Protein AF-R6PWY9-F1 (afdb_monomer)

Radius of gyration: 22.47 Å; Cα contacts (8 Å, |Δi|>4): 38; chains: 1; bounding box: 44×27×69 Å

Sequence (93 aa):
MNYNELYSKRIEEYSHKITELEAERQNLQTAPNAYPFLDVYRKYRKLEEITRPMVVELIEKIEVYEGNRVEITFRFHDEIADLLEELHQKQMG

Solvent-accessible surface area (backbone atoms only — not comparable to full-atom values): 5699 Å² total; per-residue (Å²): 134,59,71,66,60,58,51,52,51,51,51,51,54,49,51,50,52,50,53,52,53,51,51,52,51,48,50,63,68,72,42,79,69,91,56,66,67,54,58,60,52,59,77,59,70,86,64,95,67,93,47,72,70,54,47,70,73,47,40,67,46,78,48,81,49,85,89,85,42,74,48,76,43,53,62,57,53,66,64,49,49,53,51,54,50,54,53,53,54,61,72,78,101

Mean predicted aligned error: 11.66 Å

Structure (mmCIF, N/CA/C/O backbone):
data_AF-R6PWY9-F1
#
_entry.id   AF-R6PWY9-F1
#
loop_
_atom_site.group_PDB
_atom_site.id
_atom_site.type_symbol
_atom_site.label_atom_id
_atom_site.label_alt_id
_atom_site.label_comp_id
_atom_site.label_asym_id
_atom_site.label_entity_id
_atom_site.label_seq_id
_atom_site.pdbx_PDB_ins_code
_atom_site.Cartn_x
_atom_site.Cartn_y
_atom_site.Cartn_z
_atom_site.occupancy
_atom_site.B_iso_or_equiv
_atom_site.auth_seq_id
_atom_site.auth_comp_id
_atom_site.auth_asym_id
_atom_site.auth_atom_id
_atom_site.pdbx_PDB_model_num
ATOM 1 N N . MET A 1 1 ? 30.553 10.634 -45.080 1.00 54.41 1 MET A N 1
ATOM 2 C CA . MET A 1 1 ? 29.387 9.874 -44.586 1.00 54.41 1 MET A CA 1
ATOM 3 C C . MET A 1 1 ? 28.150 10.671 -44.913 1.00 54.41 1 MET A C 1
ATOM 5 O O . MET A 1 1 ? 28.123 11.865 -44.629 1.00 54.41 1 MET A O 1
ATOM 9 N N . ASN A 1 2 ? 27.202 10.047 -45.603 1.00 68.44 2 ASN A N 1
ATOM 10 C CA . ASN A 1 2 ? 25.980 10.700 -46.050 1.00 68.44 2 ASN A CA 1
ATOM 11 C C . ASN A 1 2 ? 25.051 10.887 -44.839 1.00 68.44 2 ASN A C 1
ATOM 13 O O . ASN A 1 2 ? 24.914 9.971 -44.031 1.00 68.44 2 ASN A O 1
ATOM 17 N N . TYR A 1 3 ? 24.425 12.058 -44.692 1.00 58.16 3 TYR A N 1
ATOM 18 C CA . TYR A 1 3 ? 23.495 12.338 -43.591 1.00 58.16 3 TYR A CA 1
ATOM 19 C C . TYR A 1 3 ? 22.413 11.253 -43.467 1.00 58.16 3 TYR A C 1
ATOM 21 O O . TYR A 1 3 ? 22.073 10.863 -42.353 1.00 58.16 3 TYR A O 1
ATOM 29 N N . ASN A 1 4 ? 21.960 10.690 -44.593 1.00 69.44 4 ASN A N 1
ATOM 30 C CA . ASN A 1 4 ? 21.013 9.573 -44.605 1.00 69.44 4 ASN A CA 1
ATOM 31 C C . ASN A 1 4 ? 21.529 8.322 -43.881 1.00 69.44 4 ASN A C 1
ATOM 33 O O . ASN A 1 4 ? 20.766 7.707 -43.151 1.00 69.44 4 ASN A O 1
ATOM 37 N N . GLU A 1 5 ? 22.807 7.962 -44.009 1.00 72.75 5 GLU A N 1
ATOM 38 C CA . GLU A 1 5 ? 23.365 6.779 -43.330 1.00 72.75 5 GLU A CA 1
ATOM 39 C C . GLU A 1 5 ? 23.403 6.970 -41.808 1.00 72.75 5 GLU A C 1
ATOM 41 O O . GLU A 1 5 ? 23.149 6.037 -41.049 1.00 72.75 5 GLU A O 1
ATOM 46 N N . LEU A 1 6 ? 23.673 8.198 -41.355 1.00 72.81 6 LEU A N 1
ATOM 47 C CA . LEU A 1 6 ? 23.689 8.548 -39.934 1.00 72.81 6 LEU A CA 1
ATOM 48 C C . LEU A 1 6 ? 22.285 8.528 -39.318 1.00 72.81 6 LEU A C 1
ATOM 50 O O . LEU A 1 6 ? 22.121 8.065 -38.188 1.00 72.81 6 LEU A O 1
ATOM 54 N N . TYR A 1 7 ? 21.278 9.020 -40.045 1.00 69.50 7 TYR A N 1
ATOM 55 C CA . TYR A 1 7 ? 19.889 8.974 -39.589 1.00 69.50 7 TYR A CA 1
ATOM 56 C C . TYR A 1 7 ? 19.331 7.552 -39.620 1.00 69.50 7 TYR A C 1
ATOM 58 O O . TYR A 1 7 ? 18.721 7.144 -38.636 1.00 69.50 7 TYR A O 1
ATOM 66 N N . SER A 1 8 ? 19.607 6.773 -40.670 1.00 78.69 8 SER A N 1
ATOM 67 C CA . SER A 1 8 ? 19.201 5.364 -40.742 1.00 78.69 8 SER A CA 1
ATOM 68 C C . SER A 1 8 ? 19.775 4.552 -39.585 1.00 78.69 8 SER A C 1
ATOM 70 O O . SER A 1 8 ? 19.030 3.855 -38.902 1.00 78.69 8 SER A O 1
ATOM 72 N N . LYS A 1 9 ? 21.067 4.723 -39.278 1.00 80.50 9 LYS A N 1
ATOM 73 C CA . LYS A 1 9 ? 21.706 4.016 -38.163 1.00 80.50 9 LYS A CA 1
ATOM 74 C C . LYS A 1 9 ? 21.090 4.373 -36.805 1.00 80.50 9 LYS A C 1
ATOM 76 O O . LYS A 1 9 ? 20.838 3.493 -35.991 1.00 80.50 9 LYS A O 1
ATOM 81 N N . ARG A 1 10 ? 20.789 5.654 -36.563 1.00 79.50 10 ARG A N 1
ATOM 82 C CA . ARG A 1 10 ? 20.109 6.077 -35.326 1.00 79.50 10 ARG A CA 1
ATOM 83 C C . ARG A 1 10 ? 18.689 5.530 -35.233 1.00 79.50 10 ARG A C 1
ATOM 85 O O . ARG A 1 10 ? 18.266 5.148 -34.151 1.00 79.50 10 ARG A O 1
ATOM 92 N N . ILE A 1 11 ? 17.949 5.502 -36.340 1.00 83.94 11 ILE A N 1
ATOM 93 C CA . ILE A 1 11 ? 16.591 4.944 -36.376 1.00 83.94 11 ILE A CA 1
ATOM 94 C C . ILE A 1 11 ? 16.619 3.455 -36.018 1.00 83.94 11 ILE A C 1
ATOM 96 O O . ILE A 1 11 ? 15.787 3.013 -35.227 1.00 83.94 11 ILE A O 1
ATOM 100 N N . GLU A 1 12 ? 17.590 2.700 -36.532 1.00 87.56 12 GLU A N 1
ATOM 101 C CA . GLU A 1 12 ? 17.791 1.293 -36.168 1.00 87.56 12 GLU A CA 1
ATOM 102 C C . GLU A 1 12 ? 18.151 1.129 -34.687 1.00 87.56 12 GLU A C 1
ATOM 104 O O . GLU A 1 12 ? 17.531 0.324 -33.993 1.00 87.56 12 GLU A O 1
ATOM 109 N N . GLU A 1 13 ? 19.079 1.938 -34.170 1.00 87.75 13 GLU A N 1
ATOM 110 C CA . GLU A 1 13 ? 19.464 1.928 -32.751 1.00 87.75 13 GLU A CA 1
ATOM 111 C C . GLU A 1 13 ? 18.270 2.230 -31.829 1.00 87.75 13 GLU A C 1
ATOM 113 O O . GLU A 1 13 ? 18.050 1.529 -30.838 1.00 87.75 13 GLU A O 1
ATOM 118 N N . TYR A 1 14 ? 17.455 3.237 -32.158 1.00 83.69 14 TYR A N 1
ATOM 119 C CA . TYR A 1 14 ? 16.253 3.556 -31.386 1.00 83.69 14 TYR A CA 1
ATOM 120 C C . TYR A 1 14 ? 15.177 2.477 -31.510 1.00 83.69 14 TYR A C 1
ATOM 122 O O . TYR A 1 14 ? 14.542 2.156 -30.510 1.00 83.69 14 TYR A O 1
ATOM 130 N N . SER A 1 15 ? 14.992 1.883 -32.690 1.00 86.62 15 SER A N 1
ATOM 131 C CA . SER A 1 15 ? 14.018 0.801 -32.895 1.00 86.62 15 SER A CA 1
ATOM 132 C C . SER A 1 15 ? 14.394 -0.448 -32.100 1.00 86.62 15 SER A C 1
ATOM 134 O O . SER A 1 15 ? 13.538 -1.059 -31.460 1.00 86.62 15 SER A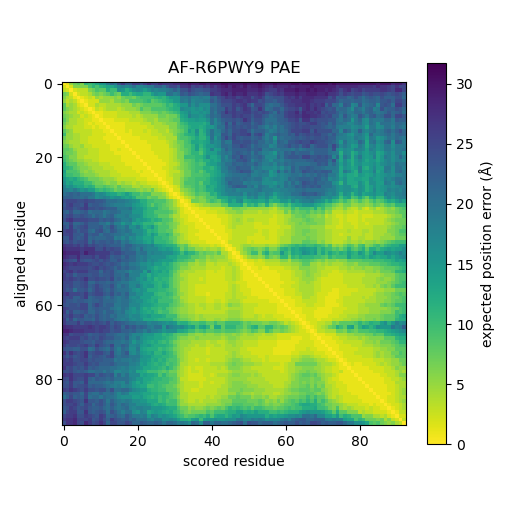 O 1
ATOM 136 N N . HIS A 1 16 ? 15.686 -0.785 -32.059 1.00 90.50 16 HIS A N 1
ATOM 137 C CA . HIS A 1 16 ? 16.192 -1.864 -31.217 1.00 90.50 16 HIS A CA 1
ATOM 138 C C . HIS A 1 16 ? 15.952 -1.564 -29.735 1.00 90.50 16 HIS A C 1
ATOM 140 O O . HIS A 1 16 ? 15.453 -2.412 -29.000 1.00 90.50 16 HIS A O 1
ATOM 146 N N . LYS A 1 17 ? 16.234 -0.331 -29.301 1.00 88.38 17 LYS A N 1
ATOM 147 C CA . LYS A 1 17 ? 16.039 0.081 -27.908 1.00 88.38 17 LYS A CA 1
ATOM 148 C C . LYS A 1 17 ? 14.569 0.091 -27.488 1.00 88.38 17 LYS A C 1
ATOM 150 O O . LYS A 1 17 ? 14.259 -0.280 -26.364 1.00 88.38 17 LYS A O 1
ATOM 155 N N . ILE A 1 18 ? 13.660 0.482 -28.381 1.00 90.44 18 ILE A N 1
ATOM 156 C CA . ILE A 1 18 ? 12.212 0.376 -28.155 1.00 90.44 18 ILE A CA 1
ATOM 157 C C . ILE A 1 18 ? 11.815 -1.092 -27.988 1.00 90.44 18 ILE A C 1
ATOM 159 O O . ILE A 1 18 ? 11.136 -1.420 -27.022 1.00 90.44 18 ILE A O 1
ATOM 163 N N . THR A 1 19 ? 12.293 -1.972 -28.870 1.00 91.69 19 THR A N 1
ATOM 164 C CA . THR A 1 19 ? 11.983 -3.411 -28.826 1.00 91.69 19 THR A CA 1
ATOM 165 C C . THR A 1 19 ? 12.473 -4.055 -27.525 1.00 91.69 19 THR A C 1
ATOM 167 O O . THR A 1 19 ? 11.756 -4.831 -26.899 1.00 91.69 19 THR A O 1
ATOM 170 N N . GLU A 1 20 ? 13.678 -3.700 -27.081 1.00 88.25 20 GLU A N 1
ATOM 171 C CA . GLU A 1 20 ? 14.254 -4.161 -25.816 1.00 88.25 20 GLU A CA 1
ATOM 172 C C . GLU A 1 20 ? 13.427 -3.687 -24.610 1.00 88.25 20 GLU A C 1
ATOM 174 O O . GLU A 1 20 ? 13.066 -4.490 -23.751 1.00 88.25 20 GLU A O 1
ATOM 179 N N . LEU A 1 21 ? 13.041 -2.406 -24.588 1.00 86.56 21 LEU A N 1
ATOM 180 C CA . LEU A 1 21 ? 12.199 -1.837 -23.532 1.00 86.56 21 LEU A CA 1
ATOM 181 C C . LEU A 1 21 ? 10.783 -2.432 -23.520 1.00 86.56 21 LEU A C 1
ATOM 183 O O . LEU A 1 21 ? 10.191 -2.604 -22.455 1.00 86.56 21 LEU A O 1
ATOM 187 N N . GLU A 1 22 ? 10.212 -2.741 -24.683 1.00 86.12 22 GLU A N 1
ATOM 188 C CA . GLU A 1 22 ? 8.914 -3.413 -24.788 1.00 86.12 22 GLU A CA 1
ATOM 189 C C . GLU A 1 22 ? 8.983 -4.853 -24.274 1.00 86.12 22 GLU A C 1
ATOM 191 O O . GLU A 1 22 ? 8.107 -5.261 -23.510 1.00 86.12 22 GLU A O 1
ATOM 196 N N . ALA A 1 23 ? 10.047 -5.589 -24.605 1.00 81.25 23 ALA A N 1
ATOM 197 C CA . ALA A 1 23 ? 10.286 -6.929 -24.080 1.00 81.25 23 ALA A CA 1
ATOM 198 C C . ALA A 1 23 ? 10.493 -6.915 -22.557 1.00 81.25 23 ALA A C 1
ATOM 200 O O . ALA A 1 23 ? 9.922 -7.741 -21.846 1.00 81.25 23 ALA A O 1
ATOM 201 N N . GLU A 1 24 ? 11.247 -5.947 -22.032 1.00 76.06 24 GLU A N 1
ATOM 202 C CA . GLU A 1 24 ? 11.425 -5.756 -20.591 1.00 76.06 24 GLU A CA 1
ATOM 203 C C . GLU A 1 24 ? 10.087 -5.454 -19.901 1.00 76.06 24 GLU A C 1
ATOM 205 O O . GLU A 1 24 ? 9.741 -6.086 -18.901 1.00 76.06 24 GLU A O 1
ATOM 210 N N . ARG A 1 25 ? 9.267 -4.562 -20.474 1.00 77.38 25 ARG A N 1
ATOM 211 C CA . ARG A 1 25 ? 7.913 -4.284 -19.968 1.00 77.38 25 ARG A CA 1
ATOM 212 C C . ARG A 1 25 ? 7.011 -5.509 -20.006 1.00 77.38 25 ARG A C 1
ATOM 214 O O . ARG A 1 25 ? 6.254 -5.711 -19.060 1.00 77.38 25 ARG A O 1
ATOM 221 N N . GLN A 1 26 ? 7.063 -6.304 -21.070 1.00 75.44 26 GLN A N 1
ATOM 222 C CA . GLN A 1 26 ? 6.269 -7.523 -21.185 1.00 75.44 26 GLN A CA 1
ATOM 223 C C . GLN A 1 26 ? 6.699 -8.553 -20.139 1.00 75.44 26 GLN A C 1
ATOM 225 O O . GLN A 1 26 ? 5.846 -9.094 -19.441 1.00 75.44 26 GLN A O 1
ATOM 230 N N . ASN A 1 27 ? 8.006 -8.745 -19.948 1.00 70.56 27 ASN A N 1
ATOM 231 C CA . ASN A 1 27 ? 8.543 -9.624 -18.913 1.00 70.56 27 ASN A CA 1
ATOM 232 C C . ASN A 1 27 ? 8.104 -9.181 -17.511 1.00 70.56 27 ASN A C 1
ATOM 234 O O . ASN A 1 27 ? 7.685 -10.020 -16.718 1.00 70.56 27 ASN A O 1
ATOM 238 N N . LEU A 1 28 ? 8.118 -7.875 -17.225 1.00 67.50 28 LEU A N 1
ATOM 239 C CA . LEU A 1 28 ? 7.621 -7.313 -15.964 1.00 67.50 28 LEU A CA 1
ATOM 240 C C . LEU A 1 28 ? 6.102 -7.480 -15.780 1.00 67.50 28 LEU A C 1
ATOM 242 O O . LEU A 1 28 ? 5.644 -7.572 -14.647 1.00 67.50 28 LEU A O 1
ATOM 246 N N . GLN A 1 29 ? 5.318 -7.516 -16.864 1.00 65.19 29 GLN A N 1
ATOM 247 C CA . GLN A 1 29 ? 3.873 -7.784 -16.810 1.00 65.19 29 GLN A CA 1
ATOM 248 C C . GLN A 1 29 ? 3.550 -9.264 -16.593 1.00 65.19 29 GLN A C 1
ATOM 250 O O . GLN A 1 29 ? 2.541 -9.582 -15.968 1.00 65.19 29 GLN A O 1
ATOM 255 N N . THR A 1 30 ? 4.367 -10.165 -17.142 1.00 64.88 30 THR A N 1
ATOM 256 C CA . THR A 1 30 ? 4.163 -11.618 -17.037 1.00 64.88 30 THR A CA 1
ATOM 257 C C . THR A 1 30 ? 4.833 -12.237 -15.816 1.00 64.88 30 THR A C 1
ATOM 259 O O . THR A 1 30 ? 4.461 -13.337 -15.410 1.00 64.88 30 THR A O 1
ATOM 262 N N . ALA A 1 31 ? 5.829 -11.563 -15.237 1.00 63.47 31 ALA A N 1
ATOM 263 C CA . ALA A 1 31 ? 6.426 -11.972 -13.978 1.00 63.47 31 ALA A CA 1
ATOM 264 C C . ALA A 1 31 ? 5.372 -11.888 -12.860 1.00 63.47 31 ALA A C 1
ATOM 266 O O . ALA A 1 31 ? 4.560 -10.958 -12.859 1.00 63.47 31 ALA A O 1
ATOM 267 N N . PRO A 1 32 ? 5.371 -12.827 -11.896 1.00 65.06 32 PRO A N 1
ATOM 268 C CA . PRO A 1 32 ? 4.554 -12.685 -10.700 1.00 65.06 32 PRO A CA 1
ATOM 269 C C . PRO A 1 32 ? 4.839 -11.317 -10.081 1.00 65.06 32 PRO A C 1
ATOM 271 O O . PRO A 1 32 ? 6.002 -11.000 -9.824 1.00 65.06 32 PRO A O 1
ATOM 274 N N . ASN A 1 33 ? 3.805 -10.491 -9.884 1.00 70.06 33 ASN A N 1
ATOM 275 C CA . ASN A 1 33 ? 3.993 -9.216 -9.206 1.00 7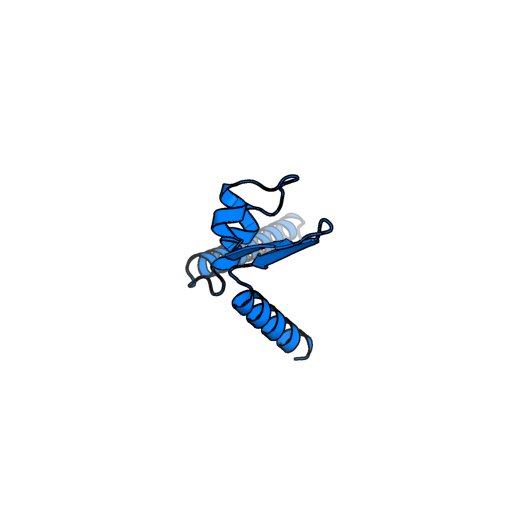0.06 33 ASN A CA 1
ATOM 276 C C . ASN A 1 33 ? 4.522 -9.525 -7.799 1.00 70.06 33 ASN A C 1
ATOM 278 O O . ASN A 1 33 ? 3.781 -10.046 -6.969 1.00 70.06 33 ASN A O 1
ATOM 282 N N . ALA A 1 34 ? 5.802 -9.233 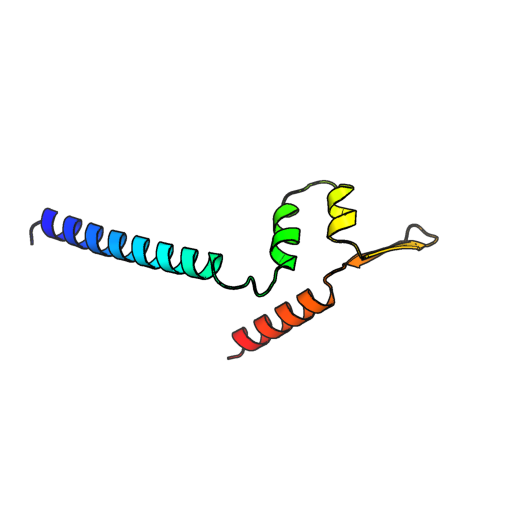-7.559 1.00 74.38 34 ALA A N 1
ATOM 283 C CA . ALA A 1 34 ? 6.450 -9.462 -6.271 1.00 74.38 34 ALA A CA 1
ATOM 284 C C . ALA A 1 34 ? 5.770 -8.659 -5.151 1.00 74.38 34 ALA A C 1
ATOM 286 O O . ALA A 1 34 ? 5.812 -9.059 -3.994 1.00 74.38 34 ALA A O 1
ATOM 287 N N . TYR A 1 35 ? 5.083 -7.569 -5.513 1.00 81.94 35 TYR A N 1
ATOM 288 C CA . TYR A 1 35 ? 4.422 -6.659 -4.588 1.00 81.94 35 TYR A CA 1
ATOM 289 C C . TYR A 1 35 ? 2.992 -6.315 -5.047 1.00 81.94 35 TYR A C 1
ATOM 291 O O . TYR A 1 35 ? 2.733 -5.183 -5.473 1.00 81.94 35 TYR A O 1
ATOM 299 N N . PRO A 1 36 ? 2.027 -7.253 -4.943 1.00 83.31 36 PRO A N 1
ATOM 300 C CA . PRO A 1 36 ? 0.630 -7.039 -5.348 1.00 83.31 36 PRO A CA 1
ATOM 301 C C . PRO A 1 36 ? -0.030 -5.837 -4.662 1.00 83.31 36 PRO A C 1
ATOM 303 O O . PRO A 1 36 ? -0.879 -5.163 -5.245 1.00 83.31 36 PRO A O 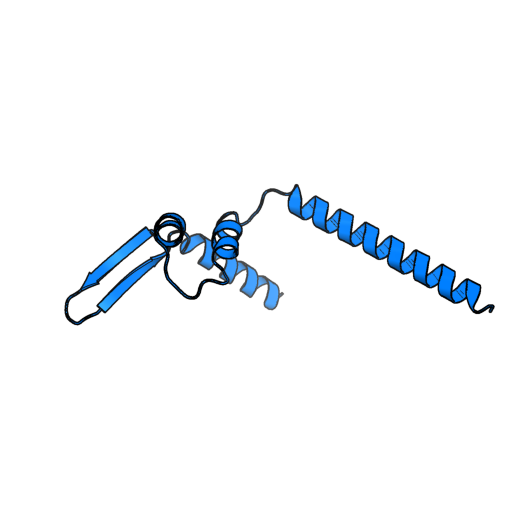1
ATOM 306 N N . PHE A 1 37 ? 0.400 -5.517 -3.438 1.00 84.81 37 PHE A N 1
ATOM 307 C CA . PHE A 1 37 ? -0.108 -4.370 -2.689 1.00 84.81 37 PHE A CA 1
ATOM 308 C C . PHE A 1 37 ? 0.162 -3.030 -3.399 1.00 84.81 37 PHE A C 1
ATOM 310 O O . PHE A 1 37 ? -0.642 -2.101 -3.290 1.00 84.81 37 PHE A O 1
ATOM 317 N N . LEU A 1 38 ? 1.238 -2.918 -4.191 1.00 85.69 38 LEU A N 1
ATOM 318 C CA . LEU A 1 38 ? 1.562 -1.686 -4.917 1.00 85.69 38 LEU A CA 1
ATOM 319 C C . LEU A 1 38 ? 0.520 -1.336 -5.981 1.00 85.69 38 LEU A C 1
ATOM 321 O O . LEU A 1 38 ? 0.340 -0.154 -6.274 1.00 85.69 38 LEU A O 1
ATOM 325 N N . ASP A 1 39 ? -0.190 -2.317 -6.539 1.00 87.19 39 ASP A N 1
ATOM 326 C CA . ASP A 1 39 ? -1.257 -2.056 -7.511 1.00 87.19 39 ASP A CA 1
ATOM 327 C C . ASP A 1 39 ? -2.447 -1.356 -6.845 1.00 87.19 39 ASP A C 1
ATOM 329 O O . ASP A 1 39 ? -2.992 -0.385 -7.382 1.00 87.19 39 ASP A O 1
ATOM 333 N N . VAL A 1 40 ? -2.780 -1.780 -5.623 1.00 87.06 40 VAL A N 1
ATOM 334 C CA . VAL A 1 40 ? -3.810 -1.152 -4.787 1.00 87.06 40 VAL A CA 1
ATOM 335 C C . VAL A 1 40 ? -3.398 0.274 -4.417 1.00 87.06 40 VAL A C 1
ATOM 337 O O . VAL A 1 40 ? -4.173 1.212 -4.600 1.00 87.06 40 VAL A O 1
ATOM 340 N N . TYR A 1 41 ? -2.149 0.486 -3.989 1.00 83.88 41 TYR A N 1
ATOM 341 C CA . TYR A 1 41 ? -1.639 1.835 -3.704 1.00 83.88 41 TYR A CA 1
ATOM 342 C C . TYR A 1 41 ? -1.634 2.741 -4.942 1.00 83.88 41 TYR A C 1
ATOM 344 O O . TYR A 1 41 ? -2.006 3.915 -4.865 1.00 83.88 41 TYR A O 1
ATOM 352 N N . ARG A 1 42 ? -1.243 2.217 -6.111 1.00 85.56 42 ARG A N 1
ATOM 353 C CA . ARG A 1 42 ? -1.217 2.978 -7.372 1.00 85.56 42 ARG A CA 1
ATOM 354 C C . ARG A 1 42 ? -2.605 3.447 -7.792 1.00 85.56 42 ARG A C 1
ATOM 356 O O . ARG A 1 42 ? -2.726 4.586 -8.247 1.00 85.56 42 ARG A O 1
ATOM 363 N N . LYS A 1 43 ? -3.634 2.614 -7.601 1.00 87.25 43 LYS A N 1
ATOM 364 C CA . LYS A 1 43 ? -5.042 2.940 -7.889 1.00 87.25 43 LYS A CA 1
ATOM 365 C C . LYS A 1 43 ? -5.512 4.203 -7.160 1.00 87.25 43 LYS A C 1
ATOM 367 O O . LYS A 1 43 ? -6.287 4.972 -7.722 1.00 87.25 43 LYS A O 1
ATOM 372 N N . TYR A 1 44 ? -4.998 4.452 -5.955 1.00 87.19 44 TYR A N 1
ATOM 373 C CA . TYR A 1 44 ? -5.422 5.560 -5.092 1.00 87.19 44 TYR A CA 1
ATOM 374 C C . TYR A 1 44 ? -4.401 6.712 -4.974 1.00 87.19 44 TYR A C 1
ATOM 376 O O . TYR A 1 44 ? -4.610 7.641 -4.200 1.00 87.19 44 TYR A O 1
ATOM 384 N N . ARG A 1 45 ? -3.326 6.724 -5.781 1.00 78.19 45 ARG A N 1
ATOM 385 C CA . ARG A 1 45 ? -2.192 7.675 -5.670 1.00 78.19 45 ARG A CA 1
ATOM 386 C C . ARG A 1 45 ? -2.544 9.168 -5.827 1.00 78.19 45 ARG A C 1
ATOM 388 O O . ARG A 1 45 ? -1.749 10.012 -5.430 1.00 78.19 45 ARG A O 1
ATOM 395 N N . LYS A 1 46 ? -3.661 9.519 -6.473 1.00 75.81 46 LYS A N 1
ATOM 396 C CA . LYS A 1 46 ? -3.970 10.900 -6.914 1.00 75.81 46 LYS A CA 1
ATOM 397 C C . LYS A 1 46 ? -5.289 11.462 -6.364 1.00 75.81 46 LYS A C 1
ATOM 399 O O . LYS A 1 46 ? -5.899 12.301 -7.017 1.00 75.81 46 LYS A O 1
ATOM 404 N N . LEU A 1 47 ? -5.765 10.975 -5.221 1.00 76.00 47 LEU A N 1
ATOM 405 C CA . LEU A 1 47 ? -7.031 11.444 -4.653 1.00 76.00 47 LEU A CA 1
ATOM 406 C C . LEU A 1 47 ? -6.808 12.551 -3.621 1.00 76.00 47 LEU A C 1
ATOM 408 O O . LEU A 1 47 ? -5.922 12.450 -2.778 1.00 76.00 47 LEU A O 1
ATOM 412 N N . GLU A 1 48 ? -7.638 13.591 -3.697 1.00 79.50 48 GLU A N 1
ATOM 413 C CA . GLU A 1 48 ? -7.664 14.704 -2.737 1.00 79.50 48 GLU A CA 1
ATOM 414 C C . GLU A 1 48 ? -8.453 14.348 -1.465 1.00 79.50 48 GLU A C 1
ATOM 416 O O . GLU A 1 48 ? -8.268 14.973 -0.424 1.00 79.50 48 GLU A O 1
ATOM 421 N N . GLU A 1 49 ? -9.294 13.310 -1.528 1.00 85.94 49 GLU A N 1
ATOM 422 C CA . GLU A 1 49 ? -10.190 12.905 -0.445 1.00 85.94 49 GLU A CA 1
ATOM 423 C C . GLU A 1 49 ? -10.150 11.395 -0.171 1.00 85.94 49 GLU A C 1
ATOM 425 O O . GLU A 1 49 ? -9.941 10.564 -1.061 1.00 85.94 49 GLU A O 1
ATOM 430 N N . ILE A 1 50 ? -10.413 11.035 1.089 1.00 85.00 50 ILE A N 1
ATOM 431 C CA . ILE A 1 50 ? -10.534 9.646 1.536 1.00 85.00 50 ILE A CA 1
ATOM 432 C C . ILE A 1 50 ? -11.881 9.085 1.076 1.00 85.00 50 ILE A C 1
ATOM 434 O O . ILE A 1 50 ? -12.939 9.521 1.526 1.00 85.00 50 ILE A O 1
ATOM 438 N N . THR A 1 51 ? -11.850 8.059 0.224 1.00 89.62 51 THR A N 1
ATOM 439 C CA . THR A 1 51 ? -13.064 7.390 -0.266 1.00 89.62 51 THR A CA 1
ATOM 440 C C . THR A 1 51 ? -13.312 6.064 0.450 1.00 89.62 51 THR A C 1
ATOM 442 O O . THR A 1 51 ? -12.383 5.386 0.891 1.00 89.62 51 THR A O 1
ATOM 445 N N . ARG A 1 52 ? -14.582 5.641 0.536 1.00 90.69 52 ARG A N 1
ATOM 446 C CA . ARG A 1 52 ? -14.944 4.343 1.133 1.00 90.69 52 ARG A CA 1
ATOM 447 C C . ARG A 1 52 ? -14.202 3.153 0.489 1.00 90.69 52 ARG A C 1
ATOM 449 O O . ARG A 1 52 ? -13.706 2.334 1.258 1.00 90.69 52 ARG A O 1
ATOM 456 N N . PRO A 1 53 ? -14.085 3.034 -0.850 1.00 92.19 53 PRO A N 1
ATOM 457 C CA . PRO A 1 53 ? -13.336 1.939 -1.474 1.00 92.19 53 PRO A CA 1
ATOM 458 C C . PRO A 1 53 ? -11.862 1.910 -1.065 1.00 92.19 53 PRO A C 1
ATOM 460 O O . PRO A 1 53 ? -11.327 0.846 -0.771 1.00 92.19 53 PRO A O 1
ATOM 463 N N . MET A 1 54 ? -11.229 3.080 -0.958 1.00 89.12 54 MET A N 1
ATOM 464 C CA . MET A 1 54 ? -9.844 3.188 -0.509 1.00 89.12 54 MET A CA 1
ATOM 465 C C . MET A 1 54 ? -9.670 2.690 0.929 1.00 89.12 54 MET A C 1
ATOM 467 O O . MET A 1 54 ? -8.737 1.944 1.199 1.00 89.12 54 MET A O 1
ATOM 471 N N . VAL A 1 55 ? -10.577 3.060 1.842 1.00 90.44 55 VAL A N 1
ATOM 472 C CA . VAL A 1 55 ? -10.546 2.577 3.234 1.00 90.44 55 VAL A CA 1
ATOM 473 C C . VAL A 1 55 ? -10.658 1.055 3.275 1.00 90.44 55 VAL A C 1
ATOM 475 O O . VAL A 1 55 ? -9.881 0.404 3.958 1.00 90.44 55 VAL A O 1
ATOM 478 N N . VAL A 1 56 ? -11.590 0.478 2.517 1.00 92.44 56 VAL A N 1
ATOM 479 C CA . VAL A 1 56 ? -11.786 -0.980 2.486 1.00 92.44 56 VAL A CA 1
ATOM 480 C C . VAL A 1 56 ? -10.541 -1.711 1.971 1.00 92.44 56 VAL A C 1
ATOM 482 O O . VAL A 1 56 ? -10.199 -2.773 2.488 1.00 92.44 56 VAL A O 1
ATOM 485 N N . GLU A 1 57 ? -9.867 -1.150 0.966 1.00 91.94 57 GLU A N 1
ATOM 486 C CA . GLU A 1 57 ? -8.724 -1.792 0.311 1.00 91.94 57 GLU A CA 1
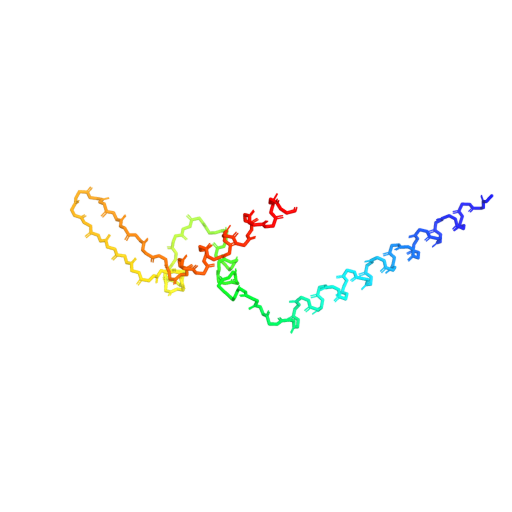ATOM 487 C C . GLU A 1 57 ? -7.386 -1.569 1.040 1.00 91.94 57 GLU A C 1
ATOM 489 O O . GLU A 1 57 ? -6.570 -2.486 1.077 1.00 91.94 57 GLU A O 1
ATOM 494 N N . LEU A 1 58 ? -7.145 -0.391 1.627 1.00 90.00 58 LEU A N 1
ATOM 495 C CA . LEU A 1 58 ? -5.837 -0.019 2.195 1.00 90.00 58 LEU A CA 1
ATOM 496 C C . LEU A 1 58 ? -5.769 -0.080 3.724 1.00 90.00 58 LEU A C 1
ATOM 498 O O . LEU A 1 58 ? -4.674 -0.182 4.279 1.00 90.00 58 LEU A O 1
ATOM 502 N N . ILE A 1 59 ? -6.905 0.019 4.413 1.00 91.00 59 ILE A N 1
ATOM 503 C CA . ILE A 1 59 ? -6.939 0.172 5.868 1.00 91.00 59 ILE A CA 1
ATOM 504 C C . ILE A 1 59 ? -7.379 -1.140 6.515 1.00 91.00 59 ILE A C 1
ATOM 506 O O . ILE A 1 59 ? -8.357 -1.771 6.113 1.00 91.00 59 ILE A O 1
ATOM 510 N N . GLU A 1 60 ? -6.633 -1.548 7.535 1.00 93.38 60 GLU A N 1
ATOM 511 C CA . GLU A 1 60 ? -6.964 -2.676 8.399 1.00 93.38 60 GLU A CA 1
ATOM 512 C C . GLU A 1 60 ? -7.862 -2.231 9.552 1.00 93.38 60 GLU A C 1
ATOM 514 O O . GLU A 1 60 ? -8.902 -2.839 9.807 1.00 93.38 60 GLU A O 1
ATOM 519 N N . LYS A 1 61 ? -7.487 -1.140 10.226 1.00 93.75 61 LYS A N 1
ATOM 520 C CA . LYS A 1 61 ? -8.178 -0.660 11.423 1.00 93.75 61 LYS A CA 1
ATOM 521 C C . LYS A 1 61 ? -8.139 0.859 11.511 1.00 93.75 61 LYS A C 1
ATOM 523 O O . LYS A 1 61 ? -7.152 1.489 11.141 1.00 93.75 61 LYS A O 1
ATOM 528 N N . ILE A 1 62 ? -9.226 1.437 12.016 1.00 93.12 62 ILE A N 1
ATOM 529 C CA . ILE A 1 62 ? -9.303 2.848 12.402 1.00 93.12 62 ILE A CA 1
ATOM 530 C C . ILE A 1 62 ? -9.703 2.894 13.871 1.00 93.12 62 ILE A C 1
ATOM 532 O O . ILE A 1 62 ? -10.756 2.374 14.241 1.00 93.12 62 ILE A O 1
ATOM 536 N N . GLU A 1 63 ? -8.878 3.525 14.695 1.00 95.56 63 GLU A N 1
ATOM 537 C CA . GLU A 1 63 ? -9.130 3.741 16.115 1.00 95.56 63 GLU A CA 1
ATOM 538 C C . GLU A 1 63 ? -9.348 5.222 16.372 1.00 95.56 63 GLU A C 1
ATOM 540 O O . GLU A 1 63 ? -8.527 6.063 16.011 1.00 95.56 63 GLU A O 1
ATOM 545 N N . VAL A 1 64 ? -10.484 5.543 16.985 1.00 95.56 64 VAL A N 1
ATOM 546 C CA . VAL A 1 64 ? -10.853 6.913 17.332 1.00 95.56 64 VAL A CA 1
ATOM 547 C C . VAL A 1 64 ? -10.826 7.030 18.844 1.00 95.56 64 VAL A C 1
ATOM 549 O O . VAL A 1 64 ? -11.556 6.327 19.541 1.00 95.56 64 VAL A O 1
ATOM 552 N N . TYR A 1 65 ? -9.979 7.923 19.336 1.00 96.31 65 TYR A N 1
ATOM 553 C CA . TYR A 1 65 ? -9.812 8.207 20.752 1.00 96.31 65 TYR A CA 1
ATOM 554 C C . TYR A 1 65 ? -10.433 9.559 21.105 1.00 96.31 65 TYR A C 1
ATOM 556 O O . TYR A 1 65 ? -10.674 10.415 20.247 1.00 96.31 65 TYR A O 1
ATOM 564 N N . GLU A 1 66 ? -10.652 9.777 22.399 1.00 93.50 66 GLU A N 1
ATOM 565 C CA . GLU A 1 66 ? -11.018 11.094 22.913 1.00 93.50 66 GLU A CA 1
ATOM 566 C C . GLU A 1 66 ? -9.927 12.136 22.604 1.00 93.50 66 GLU A C 1
ATOM 568 O O . GLU A 1 66 ? -8.743 11.816 22.473 1.00 93.50 66 GLU A O 1
ATOM 573 N N . GLY A 1 67 ? -10.325 13.404 22.468 1.00 91.44 67 GLY A N 1
ATOM 574 C CA . GLY A 1 67 ? -9.391 14.492 22.156 1.00 91.44 67 GLY A CA 1
ATOM 575 C C . GLY A 1 67 ? -8.989 14.588 20.679 1.00 91.44 67 GLY A C 1
ATOM 576 O O . GLY A 1 67 ? -7.914 15.099 20.379 1.00 91.44 67 GLY A O 1
ATOM 577 N N . ASN A 1 68 ? -9.844 14.129 19.757 1.00 89.94 68 ASN A N 1
ATOM 578 C CA . ASN A 1 68 ? -9.642 14.207 18.301 1.00 89.94 68 ASN A CA 1
ATOM 579 C C . ASN A 1 68 ? -8.410 13.445 17.784 1.00 89.94 68 ASN A C 1
ATOM 581 O O . ASN A 1 68 ? -7.871 13.776 16.726 1.00 89.94 68 ASN A O 1
ATOM 585 N N . ARG A 1 69 ? -7.961 12.411 18.502 1.00 94.88 69 ARG A N 1
ATOM 586 C CA . ARG A 1 69 ? -6.893 11.531 18.026 1.00 94.88 69 ARG A CA 1
ATOM 587 C C . ARG A 1 69 ? -7.497 10.376 17.232 1.00 94.88 69 ARG A C 1
ATOM 589 O O . ARG A 1 69 ? -8.329 9.632 17.743 1.00 94.88 69 ARG A O 1
ATOM 596 N N . VAL A 1 70 ? -7.028 10.209 15.999 1.00 93.00 70 VAL A N 1
ATOM 597 C CA . VAL A 1 70 ? -7.365 9.075 15.133 1.00 93.00 70 VAL A CA 1
ATOM 598 C C . VAL A 1 70 ? -6.082 8.338 14.783 1.00 93.00 70 VAL A C 1
ATOM 600 O O . VAL A 1 70 ? -5.085 8.959 14.420 1.00 93.00 70 VAL A O 1
ATOM 603 N N . GLU A 1 71 ? -6.112 7.020 14.897 1.00 93.88 71 GLU A N 1
ATOM 604 C CA . GLU A 1 71 ? -5.021 6.129 14.529 1.00 93.88 71 GLU A CA 1
ATOM 605 C C . GLU A 1 71 ? -5.502 5.182 13.432 1.00 93.88 71 GLU A C 1
ATOM 607 O O . GLU A 1 71 ? -6.618 4.666 13.483 1.00 93.88 71 GLU A O 1
ATOM 612 N N . ILE A 1 72 ? -4.687 5.021 12.392 1.00 90.50 72 ILE A N 1
ATOM 613 C CA . ILE A 1 72 ? -5.025 4.243 11.201 1.00 90.50 72 ILE A CA 1
ATOM 614 C C . ILE A 1 72 ? -3.937 3.195 11.014 1.00 90.50 72 ILE A C 1
ATOM 616 O O . ILE A 1 72 ? -2.775 3.535 10.797 1.00 90.50 72 ILE A O 1
ATOM 620 N N . THR A 1 73 ? -4.334 1.929 11.053 1.00 91.19 73 THR A N 1
ATOM 621 C CA . THR A 1 73 ? -3.474 0.792 10.728 1.00 91.19 73 THR A CA 1
ATOM 622 C C . THR A 1 73 ? -3.675 0.436 9.261 1.00 91.19 73 THR A C 1
ATOM 624 O O . THR A 1 73 ? -4.799 0.166 8.827 1.00 91.19 73 THR A O 1
ATOM 627 N N . PHE A 1 74 ? -2.594 0.457 8.483 1.00 89.31 74 PHE A N 1
ATOM 628 C CA . PHE A 1 74 ? -2.610 0.044 7.080 1.00 89.31 74 PHE A CA 1
ATOM 629 C C . 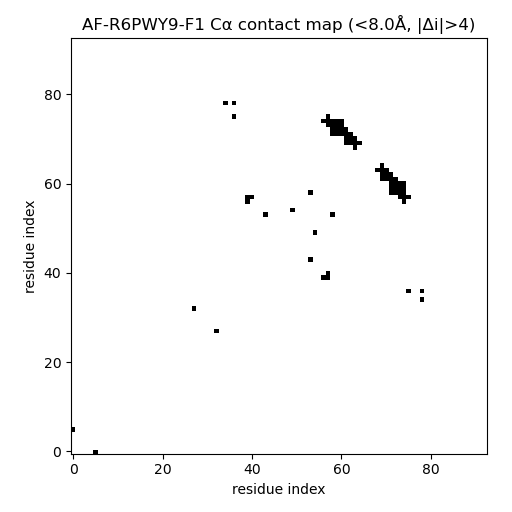PHE A 1 74 ? -2.469 -1.469 6.970 1.00 89.31 74 PHE A C 1
ATOM 631 O O . PHE A 1 74 ? -1.650 -2.060 7.661 1.00 89.31 74 PHE A O 1
ATOM 638 N N . ARG A 1 75 ? -3.223 -2.070 6.047 1.00 91.19 75 ARG A N 1
ATOM 639 C CA . ARG A 1 75 ? -3.269 -3.526 5.849 1.00 91.19 75 ARG A CA 1
ATOM 640 C C . ARG A 1 75 ? -1.943 -4.128 5.387 1.00 91.19 75 ARG A C 1
ATOM 642 O O . ARG A 1 75 ? -1.694 -5.289 5.665 1.00 91.19 75 ARG A O 1
ATOM 649 N N . PHE A 1 76 ? -1.135 -3.351 4.671 1.00 89.81 76 PHE A N 1
ATOM 650 C CA . PHE A 1 76 ? 0.095 -3.823 4.031 1.00 89.81 76 PHE A CA 1
ATOM 651 C C . PHE A 1 76 ? 1.356 -3.318 4.745 1.00 89.81 76 PHE A C 1
ATOM 653 O O . PHE A 1 76 ? 2.336 -2.951 4.099 1.00 89.81 76 PHE A O 1
ATOM 660 N N . HIS A 1 77 ? 1.288 -3.132 6.067 1.00 85.94 77 HIS A N 1
ATOM 661 C CA . HIS A 1 77 ? 2.385 -2.519 6.815 1.00 85.94 77 HIS A CA 1
ATOM 662 C C . HIS A 1 77 ? 3.664 -3.364 6.762 1.00 85.94 77 HIS A C 1
ATOM 664 O O . HIS A 1 77 ? 4.733 -2.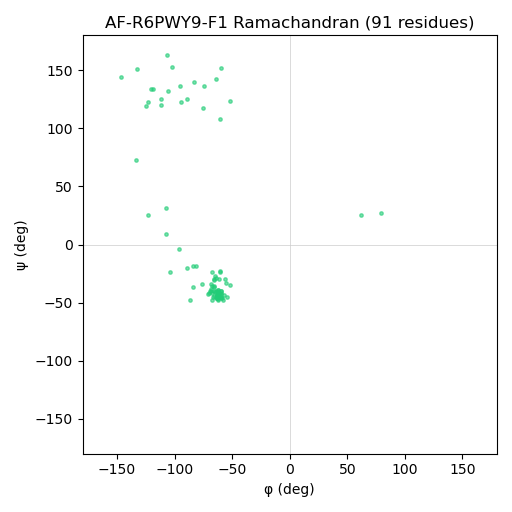808 6.509 1.00 85.94 77 HIS A O 1
ATOM 670 N N . ASP A 1 78 ? 3.532 -4.680 6.930 1.00 88.81 78 ASP A N 1
ATOM 671 C CA . ASP A 1 78 ? 4.655 -5.619 6.912 1.00 88.81 78 ASP A CA 1
ATOM 672 C C . ASP A 1 78 ? 5.284 -5.686 5.511 1.00 88.81 78 ASP A C 1
ATOM 674 O O . ASP A 1 78 ? 6.491 -5.522 5.364 1.00 88.81 78 ASP A O 1
ATOM 678 N N . GLU A 1 79 ? 4.474 -5.774 4.451 1.00 88.56 79 GLU A N 1
ATOM 679 C CA . GLU A 1 79 ? 4.973 -5.814 3.071 1.00 88.56 79 GLU A CA 1
ATOM 680 C C . GLU A 1 79 ? 5.658 -4.505 2.648 1.00 88.56 79 GLU A C 1
ATOM 682 O O . GLU A 1 79 ? 6.578 -4.504 1.826 1.00 88.56 79 GLU A O 1
ATOM 687 N N . ILE A 1 80 ? 5.222 -3.368 3.201 1.00 86.19 80 ILE A N 1
ATOM 688 C CA . ILE A 1 80 ? 5.906 -2.085 3.013 1.00 86.19 80 ILE A CA 1
ATOM 689 C C . ILE A 1 80 ? 7.244 -2.079 3.752 1.00 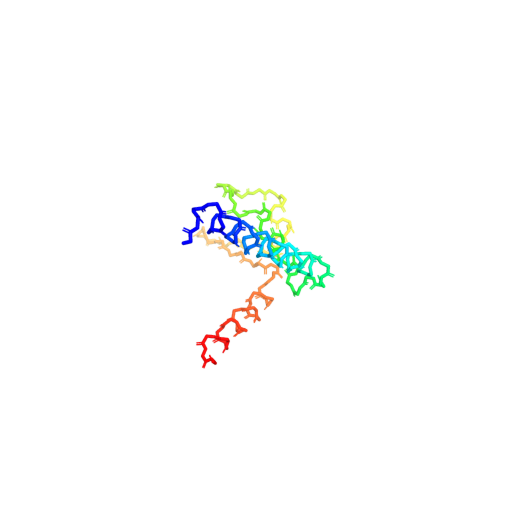86.19 80 ILE A C 1
ATOM 691 O O . ILE A 1 80 ? 8.219 -1.562 3.205 1.00 86.19 80 ILE A O 1
ATOM 695 N N . ALA A 1 81 ? 7.301 -2.618 4.971 1.00 87.75 81 ALA A N 1
ATOM 696 C CA . ALA A 1 81 ? 8.537 -2.703 5.740 1.00 87.75 81 ALA A CA 1
ATOM 697 C C . ALA A 1 81 ? 9.577 -3.572 5.013 1.00 87.75 81 ALA A C 1
ATOM 699 O O . ALA A 1 81 ? 10.695 -3.102 4.793 1.00 87.75 81 ALA A O 1
ATOM 700 N N . ASP A 1 82 ? 9.170 -4.749 4.533 1.00 88.00 82 ASP A N 1
ATOM 701 C CA . ASP A 1 82 ? 10.008 -5.654 3.739 1.00 88.00 82 ASP A CA 1
ATOM 702 C C . ASP A 1 82 ? 10.538 -4.959 2.472 1.00 88.00 82 ASP A C 1
ATOM 704 O O . ASP A 1 82 ? 11.742 -4.962 2.197 1.00 88.00 82 ASP A O 1
ATOM 708 N N . LEU A 1 83 ? 9.661 -4.272 1.726 1.00 87.12 83 LEU A N 1
ATOM 709 C CA . LEU A 1 83 ? 10.059 -3.516 0.534 1.00 87.12 83 LEU A CA 1
ATOM 710 C C . LEU A 1 83 ? 11.082 -2.414 0.863 1.00 87.12 83 LEU A C 1
ATOM 712 O O . LEU A 1 83 ? 12.033 -2.196 0.109 1.00 87.12 83 LEU A O 1
ATOM 716 N N . LEU A 1 84 ? 10.887 -1.679 1.959 1.00 86.94 84 LEU A N 1
ATOM 717 C CA . LEU A 1 84 ? 11.799 -0.609 2.374 1.00 86.94 84 LEU A CA 1
ATOM 718 C C . LEU A 1 84 ? 13.158 -1.149 2.830 1.00 86.94 84 LEU A C 1
ATOM 720 O O . LEU A 1 84 ? 14.177 -0.488 2.603 1.00 86.94 84 LEU A O 1
ATOM 724 N N . GLU A 1 85 ? 13.184 -2.325 3.451 1.00 90.38 85 GLU A N 1
ATOM 725 C CA . GLU A 1 85 ? 14.418 -3.002 3.837 1.00 90.38 85 GLU A CA 1
ATOM 726 C C . GLU A 1 85 ? 15.20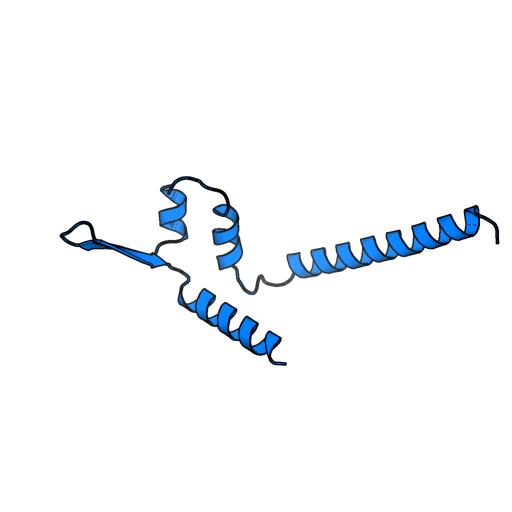4 -3.462 2.603 1.00 90.38 85 GLU A C 1
ATOM 728 O O . GLU A 1 85 ? 16.388 -3.136 2.474 1.00 90.38 85 GLU A O 1
ATOM 733 N N . GLU A 1 86 ? 14.546 -4.113 1.639 1.00 87.75 86 GLU A N 1
ATOM 734 C CA . GLU A 1 86 ? 15.181 -4.504 0.375 1.00 87.75 86 GLU A CA 1
ATOM 735 C C . GLU A 1 86 ? 15.770 -3.304 -0.381 1.00 87.75 86 GLU A C 1
ATOM 737 O O . GLU A 1 86 ? 16.881 -3.371 -0.920 1.00 87.75 86 GLU A O 1
ATOM 742 N N . LEU A 1 87 ? 15.029 -2.191 -0.438 1.00 85.25 87 LEU A N 1
ATOM 743 C CA . LEU A 1 87 ? 15.493 -0.971 -1.096 1.00 85.25 87 LEU A CA 1
ATOM 744 C C . LEU A 1 87 ? 16.723 -0.380 -0.397 1.00 85.25 87 LEU A C 1
ATOM 746 O O . LEU A 1 87 ? 17.647 0.055 -1.086 1.00 85.25 87 LEU A O 1
ATOM 750 N N . HIS A 1 88 ? 16.772 -0.396 0.939 1.00 86.56 88 HIS A N 1
ATOM 751 C CA . HIS A 1 88 ? 17.955 0.033 1.691 1.00 86.56 88 HIS A CA 1
ATOM 752 C C . HIS A 1 88 ? 19.173 -0.846 1.403 1.00 86.56 88 HIS A C 1
ATOM 754 O O . HIS A 1 88 ? 20.267 -0.322 1.182 1.00 86.56 88 HIS A O 1
ATOM 760 N N . GLN A 1 89 ? 18.997 -2.169 1.365 1.00 82.69 89 GLN A N 1
ATOM 761 C CA . GLN A 1 89 ? 20.090 -3.103 1.090 1.00 82.69 89 GLN A CA 1
ATOM 762 C C . GLN A 1 89 ? 20.680 -2.893 -0.313 1.00 82.69 89 GLN A C 1
ATOM 764 O O . GLN A 1 89 ? 21.899 -2.875 -0.467 1.00 82.69 89 GLN A O 1
ATOM 769 N N . LYS A 1 90 ? 19.839 -2.646 -1.327 1.00 78.81 90 LYS A N 1
ATOM 770 C CA . LYS A 1 90 ? 20.293 -2.371 -2.704 1.00 78.81 90 LYS A CA 1
ATOM 771 C C . LYS A 1 90 ? 21.036 -1.044 -2.873 1.00 78.81 90 LYS A C 1
ATOM 773 O O . LYS A 1 90 ? 21.787 -0.916 -3.831 1.00 78.81 90 LYS A O 1
ATOM 778 N N . GLN A 1 91 ? 20.825 -0.056 -2.001 1.00 69.75 91 GLN A N 1
ATOM 779 C CA . GLN A 1 91 ? 21.542 1.227 -2.071 1.00 69.75 91 GLN A CA 1
ATOM 780 C C . GLN A 1 91 ? 22.916 1.204 -1.393 1.00 69.75 91 GLN A C 1
ATOM 782 O O . GLN A 1 91 ? 23.735 2.079 -1.666 1.00 69.75 91 GLN A O 1
ATOM 787 N N . MET A 1 92 ? 23.167 0.231 -0.514 1.00 61.28 92 MET A N 1
ATOM 788 C CA . MET A 1 92 ? 24.466 0.049 0.144 1.00 61.28 92 MET A CA 1
ATOM 789 C C . MET A 1 92 ? 25.368 -0.989 -0.546 1.00 61.28 92 MET A C 1
ATOM 791 O O . MET A 1 92 ? 26.503 -1.176 -0.104 1.00 61.28 92 MET A O 1
ATOM 795 N N . GLY A 1 93 ? 24.866 -1.663 -1.586 1.00 48.69 93 GLY A N 1
ATOM 796 C CA . GLY A 1 93 ? 25.574 -2.685 -2.368 1.00 48.69 93 GLY A CA 1
ATOM 797 C C . GLY A 1 93 ? 26.155 -2.187 -3.683 1.00 48.69 93 GLY A C 1
ATOM 798 O O . GLY A 1 93 ? 25.710 -1.129 -4.181 1.00 48.69 93 GLY A O 1
#

pLDDT: mean 83.07, std 10.0, range [48.69, 96.31]

Nearest PDB structures (foldseek):
  6wq2-assembly1_B  TM=2.114E-01  e=8.834E+00  Sulfolobus islandicus filamentous virus

Foldseek 3Di:
DDPVVVVVVVVVVVVVVVVVVVVVVVCCVPPDVPQPLVVLCVVCVDDPDDDPVNCVSFFDDWDADPPRDIDTHTPCPVVVVVVVVVVVVVVVD

Secondary structure (DSSP, 8-state):
--HHHHHHHHHHHHHHHHHHHHHHHHHHHHS--S-THHHHHHHTTT-SS--HHHHHHHEEEEEEETTTEEEEEETTHHHHHHHHHHHHHHH--